Protein AF-A0AAV4IHE4-F1 (afdb_monomer)

Structure (mmCIF, N/CA/C/O backbone):
data_AF-A0AAV4IHE4-F1
#
_entry.id   AF-A0AAV4IHE4-F1
#
loop_
_atom_site.group_PDB
_atom_site.id
_atom_site.type_symbol
_atom_site.label_atom_id
_atom_site.label_alt_id
_atom_site.label_comp_id
_atom_site.label_asym_id
_atom_site.label_entity_id
_atom_site.label_seq_id
_atom_site.pdbx_PDB_ins_code
_atom_site.Cartn_x
_atom_site.Cartn_y
_atom_site.Cartn_z
_atom_site.occupancy
_atom_site.B_iso_or_equiv
_atom_site.auth_seq_id
_atom_site.auth_comp_id
_atom_site.auth_asym_id
_atom_site.auth_atom_id
_atom_site.pdbx_PDB_model_num
ATOM 1 N N . MET A 1 1 ? -12.292 -5.540 -15.103 1.00 71.88 1 MET A N 1
ATOM 2 C CA . MET A 1 1 ? -10.847 -5.350 -15.422 1.00 71.88 1 MET A CA 1
ATOM 3 C C . MET A 1 1 ? -9.993 -6.296 -14.588 1.00 71.88 1 MET A C 1
ATOM 5 O O . MET A 1 1 ? -9.160 -6.988 -15.160 1.00 71.88 1 MET A O 1
ATOM 9 N N . VAL A 1 2 ? -10.226 -6.375 -13.274 1.00 84.12 2 VAL A N 1
ATOM 10 C CA . VAL A 1 2 ? -9.511 -7.288 -12.365 1.00 84.12 2 VAL A CA 1
ATOM 11 C C . VAL A 1 2 ? -9.679 -8.769 -12.742 1.00 84.12 2 VAL A C 1
ATOM 13 O O . VAL A 1 2 ? -8.686 -9.490 -12.735 1.00 84.12 2 VAL A O 1
ATOM 16 N N . ASP A 1 3 ? -10.846 -9.190 -13.246 1.00 87.50 3 ASP A N 1
ATOM 17 C CA . ASP A 1 3 ? -11.083 -10.570 -13.727 1.00 87.50 3 ASP A CA 1
ATOM 18 C C . ASP A 1 3 ? -10.104 -11.047 -14.809 1.00 87.50 3 ASP A C 1
ATOM 20 O O . ASP A 1 3 ? -9.868 -12.244 -14.972 1.00 87.50 3 ASP A O 1
ATOM 24 N N . VAL A 1 4 ? -9.529 -10.112 -15.573 1.00 91.56 4 VAL A N 1
ATOM 25 C CA . VAL A 1 4 ? -8.526 -10.419 -16.601 1.00 91.56 4 VAL A CA 1
ATOM 26 C C . VAL A 1 4 ? -7.147 -10.622 -15.967 1.00 91.56 4 VAL A C 1
ATOM 28 O O . VAL A 1 4 ? -6.379 -11.468 -16.423 1.00 91.56 4 VAL A O 1
ATOM 31 N N . PHE A 1 5 ? -6.835 -9.880 -14.902 1.00 91.12 5 PHE A N 1
ATOM 32 C CA . PHE A 1 5 ? -5.536 -9.913 -14.233 1.00 91.12 5 PHE A CA 1
ATOM 33 C C . PHE A 1 5 ? -5.407 -11.059 -13.224 1.00 91.12 5 PHE A C 1
ATOM 35 O O . PHE A 1 5 ? -4.347 -11.684 -13.182 1.00 91.12 5 PHE A O 1
ATOM 42 N N . LEU A 1 6 ? -6.460 -11.396 -12.465 1.00 93.81 6 LEU A N 1
ATOM 43 C CA . LEU A 1 6 ? -6.412 -12.447 -11.433 1.00 93.81 6 LEU A CA 1
ATOM 44 C C . LEU A 1 6 ? -5.887 -13.800 -11.957 1.00 93.81 6 LEU A C 1
ATOM 46 O O . LEU A 1 6 ? -4.992 -14.376 -11.331 1.00 93.81 6 LEU A O 1
ATOM 50 N N . PRO A 1 7 ? -6.327 -14.317 -13.127 1.00 95.00 7 PRO A N 1
ATOM 51 C CA . PRO A 1 7 ? -5.779 -15.559 -13.670 1.00 95.00 7 PRO A CA 1
ATOM 52 C C . PRO A 1 7 ? -4.296 -15.461 -14.055 1.00 95.00 7 PRO A C 1
ATOM 54 O O . PRO A 1 7 ? -3.597 -16.476 -14.049 1.00 95.00 7 PRO A O 1
ATOM 57 N N . LEU A 1 8 ? -3.806 -14.270 -14.417 1.00 95.25 8 LEU A N 1
ATOM 58 C CA . LEU A 1 8 ? -2.415 -14.042 -14.820 1.00 95.25 8 LEU A CA 1
ATOM 59 C C . LEU A 1 8 ? -1.484 -13.959 -13.611 1.00 95.25 8 LEU A C 1
ATOM 61 O O . LEU A 1 8 ? -0.419 -14.574 -13.625 1.00 95.25 8 LEU A O 1
ATOM 65 N N . VAL A 1 9 ? -1.888 -13.249 -12.559 1.00 93.62 9 VAL A N 1
ATOM 66 C CA . VAL A 1 9 ? -1.098 -13.139 -11.321 1.00 93.62 9 VAL A CA 1
ATOM 67 C C . VAL A 1 9 ? -1.121 -14.443 -10.521 1.00 93.62 9 VAL A C 1
ATOM 69 O O . VAL A 1 9 ? -0.097 -14.842 -9.969 1.00 93.62 9 VAL A O 1
ATOM 72 N N . LYS A 1 10 ? -2.220 -15.209 -10.586 1.00 96.00 10 LYS A N 1
ATOM 73 C CA . LYS A 1 10 ? -2.297 -16.557 -10.003 1.00 96.00 10 LYS A CA 1
ATOM 74 C C . LYS A 1 10 ? -1.263 -17.514 -10.591 1.00 96.00 10 LYS A C 1
ATOM 76 O O . LYS A 1 10 ? -0.668 -18.295 -9.855 1.00 96.00 10 LYS A O 1
ATOM 81 N N . LYS A 1 11 ? -0.995 -17.438 -11.901 1.00 96.88 11 LYS A N 1
ATOM 82 C CA . LYS A 1 11 ? 0.079 -18.222 -12.548 1.00 96.88 11 LYS A CA 1
ATOM 83 C C . LYS A 1 11 ? 1.475 -17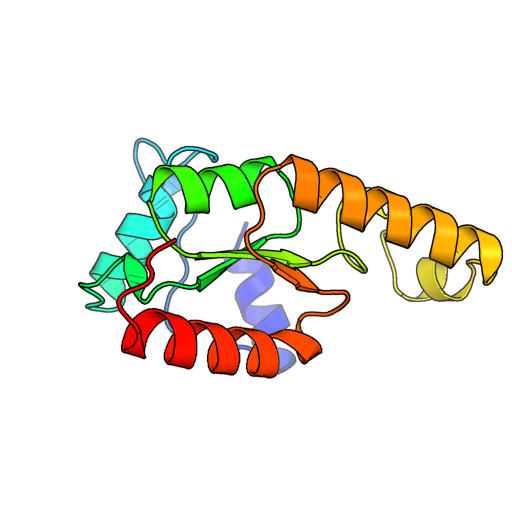.844 -12.046 1.00 96.88 11 LYS A C 1
ATOM 85 O O . LYS A 1 11 ? 2.382 -18.661 -12.143 1.00 96.88 11 LYS A O 1
ATOM 90 N N . GLN A 1 12 ? 1.632 -16.633 -11.519 1.00 95.31 12 GLN A N 1
ATOM 91 C CA . GLN A 1 12 ? 2.870 -16.127 -10.921 1.00 95.31 12 GLN A CA 1
ATOM 92 C C . GLN A 1 12 ? 2.940 -16.395 -9.407 1.00 95.31 12 GLN A C 1
ATOM 94 O O . GLN A 1 12 ? 3.920 -16.030 -8.768 1.00 95.31 12 GLN A O 1
ATOM 99 N N . GLY A 1 13 ? 1.927 -17.055 -8.832 1.00 96.69 13 GLY A N 1
ATOM 100 C CA . GLY A 1 13 ? 1.888 -17.430 -7.418 1.00 96.69 13 GLY A CA 1
ATOM 101 C C . GLY A 1 13 ? 1.204 -16.420 -6.497 1.00 96.69 13 GLY A C 1
ATOM 102 O O . GLY A 1 13 ? 1.191 -16.638 -5.290 1.00 96.69 13 GLY A O 1
ATOM 103 N N . PHE A 1 14 ? 0.607 -15.351 -7.034 1.00 94.94 14 PHE A N 1
ATOM 104 C CA . PHE A 1 14 ? -0.139 -14.377 -6.239 1.00 94.94 14 PHE A CA 1
ATOM 105 C C . PHE A 1 14 ? -1.643 -14.660 -6.291 1.00 94.94 14 PHE A C 1
ATOM 107 O O . PHE A 1 14 ? -2.257 -14.620 -7.360 1.00 94.94 14 PHE A O 1
ATOM 114 N N . VAL A 1 15 ? -2.235 -14.952 -5.133 1.00 95.44 15 VAL A N 1
ATOM 115 C CA . VAL A 1 15 ? -3.676 -15.172 -4.971 1.00 95.44 15 VAL A CA 1
ATOM 116 C C . VAL A 1 15 ? -4.131 -14.366 -3.758 1.00 95.44 15 VAL A C 1
ATOM 118 O O . VAL A 1 15 ? -3.806 -14.765 -2.642 1.00 95.44 15 VAL A O 1
ATOM 121 N N . PRO A 1 16 ? -4.821 -13.231 -3.952 1.00 95.06 16 PRO A N 1
ATOM 122 C CA . PRO A 1 16 ? -5.378 -12.490 -2.832 1.00 95.06 16 PRO A CA 1
ATOM 123 C C . PRO A 1 16 ? -6.579 -13.245 -2.243 1.00 95.06 16 PRO A C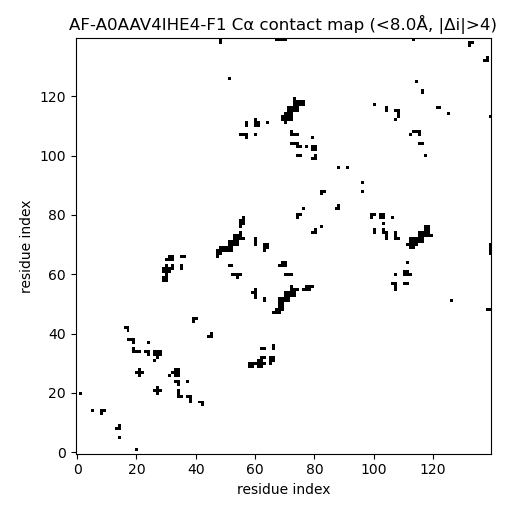 1
ATOM 125 O O . PRO A 1 16 ? -7.301 -13.931 -2.969 1.00 95.06 16 PRO A O 1
ATOM 128 N N . ASP A 1 17 ? -6.806 -13.098 -0.937 1.00 96.31 17 ASP A N 1
ATOM 129 C CA . ASP A 1 17 ? -7.986 -13.664 -0.262 1.00 96.31 17 ASP A CA 1
ATOM 130 C C . ASP A 1 17 ? -9.285 -12.940 -0.660 1.00 96.31 17 ASP A C 1
ATOM 132 O O . ASP A 1 17 ? -10.370 -13.517 -0.606 1.00 96.31 17 ASP A O 1
ATOM 136 N N . CYS A 1 18 ? -9.171 -11.673 -1.066 1.00 95.00 18 CYS A N 1
ATOM 137 C CA . CYS A 1 18 ? -10.262 -10.816 -1.511 1.00 95.00 18 CYS A CA 1
ATOM 138 C C . CYS A 1 18 ? -9.745 -9.795 -2.534 1.00 95.00 18 CYS A C 1
ATOM 140 O O . CYS A 1 18 ? -8.604 -9.334 -2.442 1.00 95.00 18 CYS A O 1
ATOM 142 N N . ASP A 1 19 ? -10.601 -9.413 -3.474 1.00 94.56 19 ASP A N 1
ATOM 143 C CA . ASP A 1 19 ? -10.436 -8.237 -4.313 1.00 94.56 19 ASP A CA 1
ATOM 144 C C . ASP A 1 19 ? -11.747 -7.442 -4.335 1.00 94.56 19 ASP A C 1
ATOM 146 O O . ASP A 1 19 ? -12.829 -7.992 -4.144 1.00 94.56 19 ASP A O 1
ATOM 150 N N . VAL A 1 20 ? -11.626 -6.120 -4.468 1.00 95.38 20 VAL A N 1
ATOM 151 C CA . VAL A 1 20 ? -12.769 -5.212 -4.595 1.00 95.38 20 VAL A CA 1
ATOM 152 C C . VAL A 1 20 ? -12.432 -4.167 -5.641 1.00 95.38 20 VAL A C 1
ATOM 154 O O . VAL A 1 20 ? -11.401 -3.491 -5.545 1.00 95.38 20 VAL A O 1
ATOM 157 N N . THR A 1 21 ? -13.320 -3.985 -6.607 1.00 94.00 21 THR A N 1
ATOM 158 C CA . THR A 1 21 ? -13.232 -2.955 -7.636 1.00 94.00 21 THR A CA 1
ATOM 159 C C . THR A 1 21 ? -14.246 -1.838 -7.424 1.00 94.00 21 THR A C 1
ATOM 161 O O . THR A 1 21 ? -15.209 -1.936 -6.662 1.00 94.00 21 THR A O 1
ATOM 164 N N . GLY A 1 22 ? -14.013 -0.711 -8.101 1.00 94.12 22 GLY A N 1
ATOM 165 C CA . GLY A 1 22 ? -14.820 0.493 -7.909 1.00 94.12 22 GLY A CA 1
ATOM 166 C C . GLY A 1 22 ? -16.290 0.332 -8.303 1.00 94.12 22 GLY A C 1
ATOM 167 O O . GLY A 1 22 ? -17.139 1.038 -7.770 1.00 94.12 22 GLY A O 1
ATOM 168 N N . ASP A 1 23 ? -16.600 -0.596 -9.206 1.00 94.25 23 ASP A N 1
ATOM 169 C CA . ASP A 1 23 ? -17.954 -0.939 -9.647 1.00 94.25 23 ASP A CA 1
ATOM 170 C C . ASP A 1 23 ? -18.712 -1.857 -8.675 1.00 94.25 23 ASP A C 1
ATOM 172 O O . ASP A 1 23 ? -19.937 -1.939 -8.746 1.00 94.25 23 ASP A O 1
ATOM 176 N N . GLU A 1 24 ? -18.024 -2.466 -7.708 1.00 94.00 24 GLU A N 1
ATOM 177 C CA . GLU A 1 24 ? -18.647 -3.270 -6.649 1.00 94.00 24 GLU A CA 1
ATOM 178 C C . GLU A 1 24 ? -19.140 -2.422 -5.467 1.00 94.00 24 GLU A C 1
ATOM 180 O O . GLU A 1 24 ? -19.806 -2.922 -4.558 1.00 94.00 24 GLU A O 1
ATOM 185 N N . VAL A 1 25 ? -18.831 -1.120 -5.462 1.00 95.50 25 VAL A N 1
ATOM 186 C CA . VAL A 1 25 ? -19.135 -0.215 -4.353 1.00 95.50 25 VAL A CA 1
ATOM 187 C C . VAL A 1 25 ? -19.735 1.092 -4.868 1.00 95.50 25 VAL A C 1
ATOM 189 O O . VAL A 1 25 ? -19.153 1.776 -5.700 1.00 95.50 25 VAL A O 1
ATOM 192 N N . MET A 1 26 ? -20.869 1.523 -4.303 1.00 94.81 26 MET A N 1
ATOM 193 C CA . MET A 1 26 ? -21.589 2.739 -4.735 1.00 94.81 26 MET A CA 1
ATOM 194 C C . MET A 1 26 ? -20.710 4.004 -4.793 1.00 94.81 26 MET A C 1
ATOM 196 O O . MET A 1 26 ? -20.937 4.893 -5.609 1.00 94.81 26 MET A O 1
ATOM 200 N N . ASN A 1 27 ? -19.710 4.095 -3.914 1.00 94.19 27 ASN A N 1
ATOM 201 C CA . ASN A 1 27 ? -18.754 5.198 -3.836 1.00 94.19 27 ASN A CA 1
ATOM 202 C C . ASN A 1 27 ? -17.306 4.724 -4.075 1.00 94.19 27 ASN A C 1
ATOM 204 O O . ASN A 1 27 ? -16.384 5.261 -3.461 1.00 94.19 27 ASN A O 1
ATOM 208 N N . GLY A 1 28 ? -17.099 3.727 -4.942 1.00 91.75 28 GLY A N 1
ATOM 209 C CA . GLY A 1 28 ? -15.818 3.047 -5.179 1.00 91.75 28 GLY A CA 1
ATOM 210 C C . GLY A 1 28 ? -14.749 3.849 -5.936 1.00 91.75 28 GLY A C 1
ATOM 211 O O . GLY A 1 28 ? -13.968 3.285 -6.693 1.00 91.75 28 GLY A O 1
ATOM 212 N N . VAL A 1 29 ? -14.703 5.171 -5.764 1.00 95.00 29 VAL A N 1
ATOM 213 C CA . VAL A 1 29 ? -13.714 6.043 -6.412 1.00 95.00 29 VAL A CA 1
ATOM 214 C C . VAL A 1 29 ? -12.756 6.591 -5.363 1.00 95.00 29 VAL A C 1
ATOM 216 O O . VAL A 1 29 ? -13.164 7.334 -4.468 1.00 95.00 29 VAL A O 1
ATOM 219 N N . ARG A 1 30 ? -11.469 6.267 -5.506 1.00 96.12 30 ARG A N 1
ATOM 220 C CA . ARG A 1 30 ? -10.388 6.862 -4.708 1.00 96.12 30 ARG A CA 1
ATOM 221 C C . ARG A 1 30 ? -10.370 8.391 -4.910 1.00 96.12 30 ARG A C 1
ATOM 223 O O . ARG A 1 30 ? -10.603 8.844 -6.031 1.00 96.12 30 ARG A O 1
ATOM 230 N N . PRO A 1 31 ? -10.127 9.204 -3.868 1.00 97.06 31 PRO A N 1
ATOM 231 C CA . PRO A 1 31 ? -9.612 8.832 -2.548 1.00 97.06 31 PRO A CA 1
ATOM 232 C C . PRO A 1 31 ? -10.696 8.452 -1.522 1.00 97.06 31 PRO A C 1
ATOM 234 O O . PRO A 1 31 ? -10.418 8.430 -0.331 1.00 97.06 31 PRO A O 1
ATOM 237 N N . LYS A 1 32 ? -11.948 8.178 -1.917 1.00 97.75 32 LYS A N 1
ATOM 238 C CA . LYS A 1 32 ? -12.952 7.732 -0.939 1.00 97.75 32 LYS A CA 1
ATOM 239 C C . LYS A 1 32 ? -12.611 6.319 -0.423 1.00 97.75 32 LYS A C 1
ATOM 241 O O . LYS A 1 32 ? -12.226 5.483 -1.234 1.00 97.75 32 LYS A O 1
ATOM 246 N N . PRO A 1 33 ? -12.846 6.011 0.866 1.00 97.81 33 PRO A N 1
ATOM 247 C CA . PRO A 1 33 ? -12.369 4.785 1.527 1.00 97.81 33 PRO A CA 1
ATOM 248 C C . PRO A 1 33 ? -13.212 3.526 1.265 1.00 97.81 33 PRO A C 1
ATOM 250 O O . PRO A 1 33 ? -12.995 2.486 1.881 1.00 97.81 33 PRO A O 1
ATOM 253 N N . PHE A 1 34 ? -14.236 3.596 0.413 1.00 97.94 34 PHE A N 1
ATOM 254 C CA . PHE A 1 34 ? -15.287 2.577 0.419 1.00 97.94 34 PHE A CA 1
ATOM 255 C C . PHE A 1 34 ? -14.868 1.230 -0.187 1.00 97.94 34 PHE A C 1
ATOM 257 O O . PHE A 1 34 ? -15.404 0.210 0.243 1.00 97.94 34 PHE A O 1
ATOM 264 N N . MET A 1 35 ? -13.913 1.188 -1.129 1.00 97.56 35 MET A N 1
ATOM 265 C CA . MET A 1 35 ? -13.370 -0.102 -1.593 1.00 97.56 35 MET A CA 1
ATOM 266 C C . MET A 1 35 ? -12.545 -0.770 -0.492 1.00 97.56 35 MET A C 1
ATOM 268 O O . MET A 1 35 ? -12.668 -1.975 -0.271 1.00 97.56 35 MET A O 1
ATOM 272 N N . LEU A 1 36 ? -11.757 0.014 0.252 1.00 97.56 36 LEU A N 1
ATOM 273 C CA . LEU A 1 36 ? -11.054 -0.471 1.436 1.00 97.56 36 LEU A CA 1
ATOM 274 C C . LEU A 1 36 ? -12.041 -1.030 2.471 1.00 97.56 36 LEU A C 1
ATOM 276 O O . LEU A 1 36 ? -11.882 -2.167 2.898 1.00 97.56 36 LEU A O 1
ATOM 280 N N . TYR A 1 37 ? -13.101 -0.301 2.833 1.00 97.69 37 TYR A N 1
ATOM 281 C CA . TYR A 1 37 ? -14.079 -0.791 3.818 1.00 97.69 37 TYR A CA 1
ATOM 282 C C . TYR A 1 37 ? -14.780 -2.082 3.389 1.00 97.69 37 TYR A C 1
ATOM 284 O O . TYR A 1 37 ? -15.031 -2.948 4.226 1.00 97.69 37 TYR A O 1
ATOM 292 N N . ARG A 1 38 ? -15.049 -2.249 2.090 1.00 97.56 38 ARG A N 1
ATOM 293 C CA . ARG A 1 38 ? -15.592 -3.505 1.567 1.00 97.56 38 ARG A CA 1
ATOM 294 C C . ARG A 1 38 ? -14.602 -4.666 1.724 1.00 97.56 38 ARG A C 1
ATOM 296 O O . ARG A 1 38 ? -15.032 -5.764 2.059 1.00 97.56 38 ARG A O 1
ATOM 303 N N . ASN A 1 39 ? -13.297 -4.429 1.560 1.00 97.44 39 ASN A N 1
ATOM 304 C CA . ASN A 1 39 ? -12.281 -5.446 1.861 1.00 97.44 39 ASN A CA 1
ATOM 305 C C . ASN A 1 39 ? -12.297 -5.841 3.343 1.00 97.44 39 ASN A C 1
ATOM 307 O O . ASN A 1 39 ? -12.249 -7.029 3.642 1.00 97.44 39 ASN A O 1
ATOM 311 N N . LEU A 1 40 ? -12.407 -4.876 4.264 1.00 97.50 40 LEU A N 1
ATOM 312 C CA . LEU A 1 40 ? -12.484 -5.163 5.705 1.00 97.50 40 LEU A CA 1
ATOM 313 C C . LEU A 1 40 ? -13.686 -6.049 6.044 1.00 97.50 40 LEU A C 1
ATOM 315 O O . LEU A 1 40 ? -13.543 -7.004 6.801 1.00 97.50 40 LEU A O 1
ATOM 319 N N . GLU A 1 41 ? -14.850 -5.756 5.458 1.00 97.12 41 GLU A N 1
ATOM 320 C CA . GLU A 1 41 ? -16.065 -6.552 5.648 1.00 97.12 41 GLU A CA 1
ATOM 321 C C . GLU A 1 41 ? -15.878 -8.001 5.174 1.00 97.12 41 GLU A C 1
ATOM 323 O O . GLU A 1 41 ? -16.234 -8.932 5.892 1.00 97.12 41 GLU A O 1
ATOM 328 N N . VAL A 1 42 ? -15.303 -8.200 3.982 1.00 97.19 42 VAL A N 1
ATOM 329 C CA . VAL A 1 42 ? -15.097 -9.543 3.412 1.00 97.19 42 VAL A CA 1
ATOM 330 C C . VAL A 1 42 ? -14.043 -10.336 4.190 1.00 97.19 42 VAL A C 1
ATOM 332 O O . VAL A 1 42 ? -14.200 -11.542 4.367 1.00 97.19 42 VAL A O 1
ATOM 335 N N . LEU A 1 43 ? -12.993 -9.670 4.674 1.00 97.56 43 LEU A N 1
ATOM 336 C CA . LEU A 1 43 ? -11.890 -10.291 5.414 1.00 97.56 43 LEU A CA 1
ATOM 337 C C . LEU A 1 43 ? -12.159 -10.430 6.928 1.00 97.56 43 LEU A C 1
ATOM 339 O O . LEU A 1 43 ? -11.294 -10.929 7.643 1.00 97.56 43 LEU A O 1
ATOM 343 N N . ASP A 1 44 ? -13.324 -9.987 7.422 1.00 97.25 44 ASP A N 1
ATOM 344 C CA . ASP A 1 44 ? -13.672 -9.900 8.856 1.00 97.25 44 ASP A CA 1
ATOM 345 C C . ASP A 1 44 ? -12.609 -9.152 9.694 1.00 97.25 44 ASP A C 1
ATOM 347 O O . ASP A 1 44 ? -12.264 -9.523 10.819 1.00 97.25 44 ASP A O 1
ATOM 351 N N . VAL A 1 45 ? -12.074 -8.060 9.135 1.00 97.12 45 VAL A N 1
ATOM 352 C CA . VAL A 1 45 ? -11.105 -7.182 9.805 1.00 97.12 45 VAL A CA 1
ATOM 353 C C . VAL A 1 45 ? -11.832 -5.980 10.398 1.00 97.12 45 VAL A C 1
ATOM 355 O O . VAL A 1 45 ? -12.470 -5.204 9.690 1.00 97.12 45 VAL A O 1
ATOM 358 N N . LYS A 1 46 ? -11.715 -5.804 11.716 1.00 95.38 46 LYS A N 1
ATOM 359 C CA . LYS A 1 46 ? -12.440 -4.761 12.465 1.00 95.38 46 LYS A CA 1
ATOM 360 C C . LYS A 1 46 ? -11.608 -3.507 12.701 1.00 95.38 46 LYS A C 1
ATOM 362 O O . LYS A 1 46 ? -12.124 -2.395 12.614 1.00 95.38 46 LYS A O 1
ATOM 367 N N . ASP A 1 47 ? -10.328 -3.690 13.000 1.00 96.19 47 ASP A N 1
ATOM 368 C CA 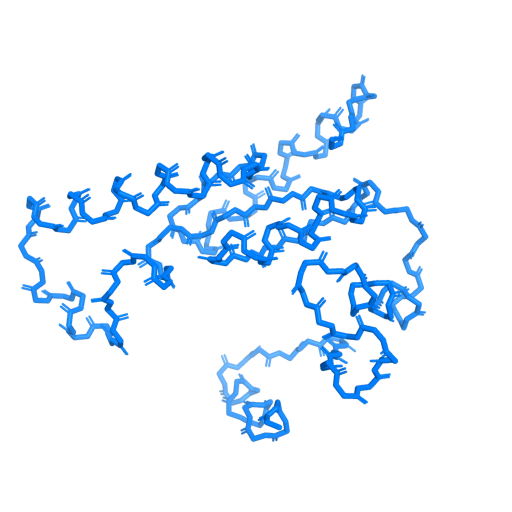. ASP A 1 47 ? -9.462 -2.613 13.464 1.00 96.19 47 ASP A CA 1
ATOM 369 C C . ASP A 1 47 ? -8.791 -1.915 12.281 1.00 96.19 47 ASP A C 1
ATOM 371 O O . ASP A 1 47 ? -7.766 -2.361 11.768 1.00 96.19 47 ASP A O 1
ATOM 375 N N . ILE A 1 48 ? -9.355 -0.780 11.858 1.00 97.44 48 ILE A N 1
ATOM 376 C CA . ILE A 1 48 ? -8.833 -0.005 10.722 1.00 97.44 48 ILE A CA 1
ATOM 377 C C . ILE A 1 48 ? -7.383 0.461 10.927 1.00 97.44 48 ILE A C 1
ATOM 379 O O . ILE A 1 48 ? -6.609 0.543 9.978 1.00 97.44 48 ILE A O 1
ATOM 383 N N . GLN A 1 49 ? -6.978 0.689 12.177 1.00 97.19 49 GLN A N 1
ATOM 384 C CA . GLN A 1 49 ? -5.619 1.110 12.531 1.00 97.19 49 GLN A CA 1
ATOM 385 C C . GLN A 1 49 ? -4.583 -0.013 12.375 1.00 97.19 49 GLN A C 1
ATOM 387 O O . GLN A 1 49 ? -3.390 0.268 12.325 1.00 97.19 49 GLN A O 1
ATOM 392 N N . ALA A 1 50 ? -5.020 -1.274 12.273 1.00 95.88 50 ALA A N 1
ATOM 393 C CA . ALA A 1 50 ? -4.155 -2.415 11.969 1.00 95.88 50 ALA A CA 1
ATOM 394 C C . ALA A 1 50 ? -4.006 -2.656 10.454 1.00 95.88 50 ALA A C 1
ATOM 396 O O . ALA A 1 50 ? -3.263 -3.542 10.035 1.00 95.88 50 ALA A O 1
ATOM 397 N N . VAL A 1 51 ? -4.711 -1.884 9.620 1.00 98.31 51 VAL A N 1
ATOM 398 C CA . VAL A 1 51 ? -4.681 -2.029 8.163 1.00 98.31 51 VAL A CA 1
ATOM 399 C C . VAL A 1 51 ? -3.531 -1.213 7.584 1.00 98.31 51 VAL A C 1
ATOM 401 O O . VAL A 1 51 ? -3.342 -0.040 7.912 1.00 98.31 51 VAL A O 1
ATOM 404 N N . VAL A 1 52 ? -2.780 -1.839 6.679 1.00 98.56 52 VAL A N 1
ATOM 405 C CA . VAL A 1 52 ? -1.736 -1.190 5.885 1.00 98.56 52 VAL A CA 1
ATOM 406 C C . VAL A 1 52 ? -2.192 -1.165 4.439 1.00 98.56 52 VAL A C 1
ATOM 408 O O . VAL A 1 52 ? -2.264 -2.205 3.785 1.00 98.56 52 VAL A O 1
ATOM 411 N N . LYS A 1 53 ? -2.499 0.025 3.928 1.00 98.44 53 LYS A N 1
ATOM 412 C CA . LYS A 1 53 ? -2.779 0.213 2.512 1.00 98.44 53 LYS A CA 1
ATOM 413 C C . LYS A 1 53 ? -1.514 0.661 1.793 1.00 98.44 53 LYS A C 1
ATOM 415 O O . LYS A 1 53 ? -0.919 1.690 2.114 1.00 98.44 53 LYS A O 1
ATOM 420 N N . VAL A 1 54 ? -1.140 -0.135 0.800 1.00 98.56 54 VAL A N 1
ATOM 421 C CA . VAL A 1 54 ? 0.015 0.094 -0.062 1.00 98.56 54 VAL A CA 1
ATOM 422 C C . VAL A 1 54 ? -0.483 0.586 -1.414 1.00 98.56 54 VAL A C 1
ATOM 424 O O . VAL A 1 54 ? -1.371 -0.032 -2.000 1.00 98.56 54 VAL A O 1
ATOM 427 N N . ASP A 1 55 ? 0.045 1.706 -1.891 1.00 98.31 55 ASP A N 1
ATOM 428 C CA . ASP A 1 55 ? -0.345 2.282 -3.179 1.00 98.31 55 ASP A CA 1
ATOM 429 C C . ASP A 1 55 ? 0.829 3.057 -3.783 1.00 98.31 55 ASP A C 1
ATOM 431 O O . ASP A 1 55 ? 1.755 3.479 -3.091 1.00 98.31 55 ASP A O 1
ATOM 435 N N . ASP A 1 56 ? 0.803 3.242 -5.091 1.00 97.69 56 ASP A N 1
ATOM 436 C CA . ASP A 1 56 ? 1.872 3.884 -5.846 1.00 97.69 56 ASP A CA 1
ATOM 437 C C . ASP A 1 56 ? 1.481 5.308 -6.293 1.00 97.69 56 ASP A C 1
ATOM 439 O O . ASP A 1 56 ? 2.260 6.006 -6.942 1.00 97.69 56 ASP A O 1
ATOM 443 N N . THR A 1 57 ? 0.278 5.762 -5.921 1.00 98.25 57 THR A N 1
ATOM 444 C CA . THR A 1 57 ? -0.282 7.068 -6.289 1.00 98.25 57 THR A CA 1
ATOM 445 C C . THR A 1 57 ? -0.772 7.865 -5.086 1.00 98.25 57 THR A C 1
ATOM 447 O O . THR A 1 57 ? -1.316 7.315 -4.131 1.00 98.25 57 THR A O 1
ATOM 450 N N . VAL A 1 58 ? -0.712 9.199 -5.173 1.00 98.50 58 VAL A N 1
ATOM 451 C CA . VAL A 1 58 ? -1.281 10.099 -4.148 1.00 98.50 58 VAL A CA 1
ATOM 452 C C . VAL A 1 58 ? -2.783 9.868 -3.957 1.00 98.50 58 VAL A C 1
ATOM 454 O O . VAL A 1 58 ? -3.285 9.946 -2.841 1.00 98.50 58 VAL A O 1
ATOM 457 N N . VAL A 1 59 ? -3.518 9.543 -5.024 1.00 98.00 59 VAL A N 1
ATOM 458 C CA . VAL A 1 59 ? -4.966 9.297 -4.942 1.00 98.00 59 VAL A CA 1
ATOM 459 C C . VAL A 1 59 ? -5.273 8.028 -4.142 1.00 98.00 59 VAL A C 1
ATOM 461 O O . VAL A 1 59 ? -6.239 8.006 -3.379 1.00 98.00 59 VAL A O 1
ATOM 464 N N . GLY A 1 60 ? -4.455 6.984 -4.274 1.00 98.00 60 GLY A N 1
ATOM 465 C CA . GLY A 1 60 ? -4.610 5.775 -3.477 1.00 98.00 60 GLY A CA 1
ATOM 466 C C . GLY A 1 60 ? -4.076 5.880 -2.055 1.00 98.00 60 GLY A C 1
ATOM 467 O O . GLY A 1 60 ? -4.707 5.351 -1.142 1.00 98.00 60 GLY A O 1
ATOM 468 N N . LEU A 1 61 ? -3.020 6.661 -1.821 1.00 98.56 61 LEU A N 1
ATOM 469 C CA . LEU A 1 61 ? -2.651 7.071 -0.462 1.00 98.56 61 LEU A CA 1
ATOM 470 C C . LEU A 1 61 ? -3.786 7.863 0.201 1.00 98.56 61 LEU A C 1
ATOM 472 O O . LEU A 1 61 ? -4.126 7.615 1.354 1.00 98.56 61 LEU A O 1
ATOM 476 N N . GLY A 1 62 ? -4.454 8.741 -0.548 1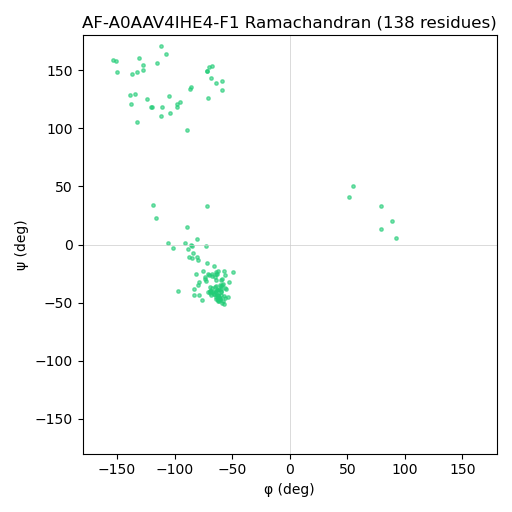.00 98.50 62 GLY A N 1
ATOM 477 C CA . GLY A 1 62 ? -5.624 9.478 -0.077 1.00 98.50 62 GLY A CA 1
ATOM 478 C C . GLY A 1 62 ? -6.786 8.578 0.357 1.00 98.50 62 GLY A C 1
ATOM 479 O O . GLY A 1 62 ? -7.515 8.944 1.276 1.00 98.50 62 GLY A O 1
ATOM 480 N N . GLU A 1 63 ? -6.945 7.395 -0.245 1.00 98.56 63 GLU A N 1
ATOM 481 C CA . GLU A 1 63 ? -7.919 6.390 0.205 1.00 98.56 63 GLU A CA 1
ATOM 482 C C . GLU A 1 63 ? -7.559 5.825 1.586 1.00 98.56 63 GLU A C 1
ATOM 484 O O . GLU A 1 63 ? -8.442 5.702 2.434 1.00 98.56 63 GLU A O 1
ATOM 489 N N . ALA A 1 64 ? -6.275 5.559 1.843 1.00 98.56 64 ALA A N 1
ATOM 490 C CA . ALA A 1 64 ? -5.793 5.114 3.151 1.00 98.56 64 ALA A CA 1
ATOM 491 C C . ALA A 1 64 ? -6.003 6.186 4.234 1.00 98.56 64 ALA A C 1
ATOM 493 O O . ALA A 1 64 ? -6.563 5.913 5.296 1.00 98.56 64 ALA A O 1
ATOM 494 N N . LEU A 1 65 ? -5.632 7.432 3.925 1.00 98.44 65 LEU A N 1
ATOM 495 C CA . LEU A 1 65 ? -5.790 8.574 4.828 1.00 98.44 65 LEU A CA 1
ATOM 496 C C . LEU A 1 65 ? -7.261 8.874 5.124 1.00 98.44 65 LEU A C 1
ATOM 498 O O . LEU A 1 65 ? -7.623 9.140 6.266 1.00 98.44 65 LEU A O 1
ATOM 502 N N . SER A 1 66 ? -8.128 8.777 4.113 1.00 98.12 66 SER A N 1
ATOM 503 C CA . SER A 1 66 ? -9.574 8.954 4.295 1.00 98.12 66 SER A CA 1
ATOM 504 C C . SER A 1 66 ? -10.205 7.832 5.118 1.00 98.12 66 SER A C 1
ATOM 506 O O . SER A 1 66 ? -11.244 8.049 5.740 1.00 98.12 66 SER A O 1
ATOM 508 N N . ALA A 1 67 ? -9.607 6.637 5.103 1.00 97.88 67 ALA A N 1
ATOM 509 C CA . ALA A 1 67 ? -10.027 5.511 5.927 1.00 97.88 67 ALA A CA 1
ATOM 510 C C . ALA A 1 67 ? -9.497 5.590 7.369 1.00 97.88 67 ALA A C 1
ATOM 512 O O . ALA A 1 67 ? -10.110 5.020 8.268 1.00 97.88 67 ALA A O 1
ATOM 513 N N . GLY A 1 68 ? -8.379 6.287 7.595 1.00 97.94 68 GLY A N 1
ATOM 514 C CA . GLY A 1 68 ? -7.686 6.315 8.885 1.00 97.94 68 GLY A CA 1
ATOM 515 C C . GLY A 1 68 ? -6.821 5.074 9.132 1.00 97.94 68 GLY A C 1
ATOM 516 O O . GLY A 1 68 ? -6.717 4.618 10.270 1.00 97.94 68 GLY A O 1
ATOM 517 N N . CYS A 1 69 ? -6.243 4.500 8.072 1.00 98.50 69 CYS A N 1
ATOM 518 C CA . CYS A 1 69 ? -5.294 3.389 8.159 1.00 98.50 69 CYS A CA 1
ATOM 519 C C . CYS A 1 69 ? -3.878 3.815 7.741 1.00 98.50 69 CYS A C 1
ATOM 521 O O . CYS A 1 69 ? -3.675 4.894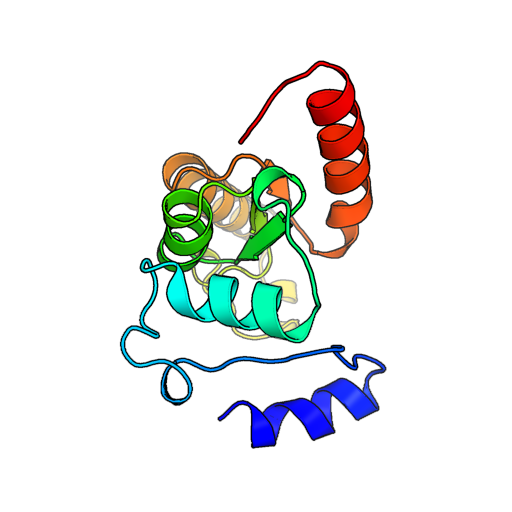 7.176 1.00 98.50 69 CYS A O 1
ATOM 523 N N . TRP A 1 70 ? -2.888 2.948 7.964 1.00 98.81 70 TRP A N 1
ATOM 524 C CA . TRP A 1 70 ? -1.518 3.215 7.530 1.00 98.81 70 TRP A CA 1
ATOM 525 C C . TRP A 1 70 ? -1.442 3.281 6.005 1.00 98.81 70 TRP A C 1
ATOM 527 O O . TRP A 1 70 ? -2.044 2.476 5.294 1.00 98.81 70 TRP A O 1
ATOM 537 N N . ALA A 1 71 ? -0.667 4.241 5.515 1.00 98.81 71 ALA A N 1
ATOM 538 C CA . ALA A 1 71 ? -0.489 4.543 4.099 1.00 98.81 71 ALA A CA 1
ATOM 539 C C . ALA A 1 71 ? 0.986 4.365 3.742 1.00 98.81 71 ALA A C 1
ATOM 541 O O . ALA A 1 71 ? 1.837 5.063 4.299 1.00 98.81 71 ALA A O 1
ATOM 542 N N . VAL A 1 72 ? 1.279 3.435 2.836 1.00 98.88 72 VAL A N 1
ATOM 543 C CA . VAL A 1 72 ? 2.640 3.106 2.401 1.00 98.88 72 VAL A CA 1
ATOM 544 C C . VAL A 1 72 ? 2.756 3.344 0.900 1.00 98.88 72 VAL A C 1
ATOM 546 O O . VAL A 1 72 ? 2.056 2.714 0.110 1.00 98.88 72 VAL A O 1
ATOM 549 N N . GLY A 1 73 ? 3.635 4.264 0.512 1.00 98.62 73 GLY A N 1
ATOM 550 C CA . GLY A 1 73 ? 3.941 4.568 -0.884 1.00 98.62 73 GLY A CA 1
ATOM 551 C C . GLY A 1 73 ? 5.022 3.645 -1.447 1.00 98.62 73 GLY A C 1
ATOM 552 O O . GLY A 1 73 ? 6.046 3.466 -0.792 1.00 98.62 73 GLY A O 1
ATOM 553 N N . VAL A 1 74 ? 4.847 3.115 -2.661 1.00 98.44 74 VAL A N 1
ATOM 554 C CA . VAL A 1 74 ? 5.907 2.380 -3.389 1.00 98.44 74 VAL A CA 1
ATOM 555 C C . VAL A 1 74 ? 6.483 3.268 -4.488 1.00 98.44 74 VAL A C 1
ATOM 557 O O . VAL A 1 74 ? 5.784 3.591 -5.441 1.00 98.44 74 VAL A O 1
ATOM 560 N N . ALA A 1 75 ? 7.748 3.669 -4.367 1.00 97.88 75 ALA A N 1
ATOM 561 C CA . ALA A 1 75 ? 8.350 4.679 -5.233 1.00 97.88 75 ALA A CA 1
ATOM 562 C C . ALA A 1 75 ? 8.858 4.127 -6.572 1.00 97.88 75 ALA A C 1
ATOM 564 O O . ALA A 1 75 ? 8.624 4.753 -7.600 1.00 97.88 75 ALA A O 1
ATOM 565 N N . ARG A 1 76 ? 9.538 2.972 -6.590 1.00 94.94 76 ARG A N 1
ATOM 566 C CA . ARG A 1 76 ? 10.279 2.485 -7.773 1.00 94.94 76 ARG A CA 1
ATOM 567 C C . ARG A 1 76 ? 9.395 2.020 -8.925 1.00 94.94 76 ARG A C 1
ATOM 569 O O . ARG A 1 76 ? 9.818 2.070 -10.073 1.00 94.94 76 ARG A O 1
ATOM 576 N N . TYR A 1 77 ? 8.173 1.604 -8.615 1.00 91.06 77 TYR A N 1
ATOM 577 C CA . TYR A 1 77 ? 7.173 1.173 -9.597 1.00 91.06 77 TYR A CA 1
ATOM 578 C C . TYR A 1 77 ? 5.947 2.090 -9.597 1.00 91.06 77 TYR A C 1
ATOM 580 O O . TYR A 1 77 ? 4.854 1.671 -9.962 1.00 91.06 77 TYR A O 1
ATOM 588 N N . SER A 1 78 ? 6.124 3.327 -9.129 1.00 95.19 78 SER A N 1
ATOM 589 C CA . SER A 1 78 ? 5.072 4.333 -9.131 1.00 95.19 78 SER A CA 1
ATOM 590 C C . SER A 1 78 ? 4.772 4.840 -10.529 1.00 95.19 78 SER A C 1
ATOM 592 O O . SER A 1 78 ? 5.681 5.022 -11.334 1.00 95.19 78 SER A O 1
ATOM 594 N N . ASN A 1 79 ? 3.521 5.232 -10.763 1.00 95.06 79 ASN A N 1
ATOM 595 C CA . ASN A 1 79 ? 3.152 6.086 -11.892 1.00 95.06 79 ASN A CA 1
ATOM 596 C C . ASN A 1 79 ? 4.039 7.345 -12.030 1.00 95.06 79 ASN A C 1
ATOM 598 O O . ASN A 1 79 ? 4.154 7.893 -13.121 1.00 95.06 79 ASN A O 1
ATOM 602 N N . TYR A 1 80 ? 4.684 7.814 -10.954 1.00 96.62 80 TYR A N 1
ATOM 603 C CA . TYR A 1 80 ? 5.597 8.965 -10.980 1.00 96.62 80 TYR A CA 1
ATOM 604 C C . TYR A 1 80 ? 7.017 8.638 -11.476 1.00 96.62 80 TYR A C 1
ATOM 606 O O . TYR A 1 80 ? 7.787 9.561 -11.753 1.00 96.62 80 TYR A O 1
ATOM 614 N N . MET A 1 81 ? 7.363 7.353 -11.618 1.00 95.06 81 MET A N 1
ATOM 615 C CA . MET A 1 81 ? 8.620 6.919 -12.238 1.00 95.06 81 MET A CA 1
ATOM 616 C C . MET A 1 81 ? 8.598 7.055 -13.758 1.00 95.06 81 MET A C 1
ATOM 618 O O . MET A 1 81 ? 9.666 7.176 -14.361 1.00 95.06 81 MET A O 1
ATOM 622 N N . ASP A 1 82 ? 7.406 7.076 -14.365 1.00 93.00 82 ASP A N 1
ATOM 623 C CA . ASP A 1 82 ? 7.224 7.177 -15.818 1.00 93.00 82 ASP A CA 1
ATOM 624 C C . ASP A 1 82 ? 7.988 6.060 -16.560 1.00 93.00 82 ASP A C 1
ATOM 626 O O . ASP A 1 82 ? 8.820 6.303 -17.440 1.00 93.00 82 ASP A O 1
ATOM 630 N N . VAL A 1 83 ? 7.776 4.820 -16.102 1.00 91.94 83 VAL A N 1
ATOM 631 C CA . VAL A 1 83 ? 8.388 3.594 -16.625 1.00 91.94 83 VAL A CA 1
ATOM 632 C C . VAL A 1 83 ? 7.329 2.495 -16.699 1.00 91.94 83 VAL A C 1
ATOM 634 O O . VAL A 1 83 ? 6.790 2.084 -15.675 1.00 91.94 83 VAL A O 1
ATOM 637 N N . ASP A 1 84 ? 7.095 1.971 -17.903 1.00 89.75 84 ASP A N 1
ATOM 638 C CA . ASP A 1 84 ? 6.049 0.970 -18.164 1.00 89.75 84 ASP A CA 1
ATOM 639 C C . ASP A 1 84 ? 6.579 -0.474 -18.278 1.00 89.75 84 ASP A C 1
ATOM 641 O O . ASP A 1 84 ? 5.802 -1.412 -18.472 1.00 89.75 84 ASP A O 1
ATOM 645 N N . SER A 1 85 ? 7.900 -0.688 -18.197 1.00 90.50 85 SER A N 1
ATOM 646 C CA . SER A 1 85 ? 8.494 -2.031 -18.229 1.00 90.50 85 SER A CA 1
ATOM 647 C C . SER A 1 85 ? 9.840 -2.126 -17.509 1.00 90.50 85 SER A C 1
ATOM 649 O O . SER A 1 85 ? 10.561 -1.138 -17.361 1.00 90.50 85 SER A O 1
ATOM 651 N N . LEU A 1 86 ? 10.213 -3.346 -17.112 1.00 88.62 86 LEU A N 1
ATOM 652 C CA . LEU A 1 86 ? 11.511 -3.628 -16.489 1.00 88.62 86 LEU A CA 1
ATOM 653 C C . LEU A 1 86 ? 12.684 -3.353 -17.441 1.00 88.62 86 LEU A C 1
ATOM 655 O O . LEU A 1 86 ? 13.767 -2.977 -16.998 1.00 88.62 86 LEU A O 1
ATOM 659 N N . GLU A 1 87 ? 12.490 -3.517 -18.751 1.00 92.12 87 GLU A N 1
ATOM 660 C CA . GLU A 1 87 ? 13.495 -3.185 -19.765 1.00 92.12 87 GLU A CA 1
ATOM 661 C C . GLU A 1 87 ? 13.711 -1.674 -19.858 1.00 92.12 87 GLU A C 1
ATOM 663 O O . GLU A 1 87 ? 14.856 -1.227 -19.911 1.00 92.12 87 GLU A O 1
ATOM 668 N N . ALA A 1 88 ? 12.626 -0.889 -19.846 1.00 90.12 88 ALA A N 1
ATOM 669 C CA . ALA A 1 88 ? 12.708 0.567 -19.828 1.00 90.12 88 ALA A CA 1
ATOM 670 C C . ALA A 1 88 ? 13.401 1.053 -18.549 1.00 90.12 88 ALA A C 1
ATOM 672 O O . ALA A 1 88 ? 14.312 1.875 -18.627 1.00 90.12 88 ALA A O 1
ATOM 673 N N . GLU A 1 89 ? 13.067 0.471 -17.396 1.00 90.31 89 GLU A N 1
ATOM 674 C CA . GLU A 1 89 ? 13.759 0.740 -16.135 1.00 90.31 89 GLU A CA 1
ATOM 675 C C . GLU A 1 89 ? 15.258 0.429 -16.224 1.00 90.31 89 GLU A C 1
ATOM 677 O O . GLU A 1 89 ? 16.093 1.255 -15.867 1.00 90.31 89 GLU A O 1
ATOM 682 N N . SER A 1 90 ? 15.605 -0.749 -16.752 1.00 90.12 90 SER A N 1
ATOM 683 C CA . SER A 1 90 ? 16.992 -1.215 -16.882 1.00 90.12 90 SER A CA 1
ATOM 684 C C . SER A 1 90 ? 17.817 -0.370 -17.854 1.00 90.12 90 SER A C 1
ATOM 686 O O . SER A 1 90 ? 19.045 -0.430 -17.829 1.00 90.12 90 SER A O 1
ATOM 688 N N . SER A 1 91 ? 17.153 0.393 -18.727 1.00 91.94 91 SER A N 1
ATOM 689 C CA . SER A 1 91 ? 17.792 1.332 -19.652 1.00 91.94 91 SER A CA 1
ATOM 690 C C . SER A 1 91 ? 18.065 2.707 -19.039 1.00 91.94 91 SER A C 1
ATOM 692 O O . SER A 1 91 ? 18.800 3.494 -19.635 1.00 91.94 91 SER A O 1
ATOM 694 N N . LEU A 1 92 ? 17.503 3.005 -17.860 1.00 91.06 92 LEU A N 1
ATOM 695 C CA . LEU A 1 92 ? 17.785 4.247 -17.151 1.00 91.06 92 LEU A CA 1
ATOM 696 C C . LEU A 1 92 ? 19.210 4.216 -16.590 1.00 91.06 92 LEU A C 1
ATOM 698 O O . LEU A 1 92 ? 19.598 3.318 -15.844 1.00 91.06 92 LEU A O 1
ATOM 702 N N . GLU A 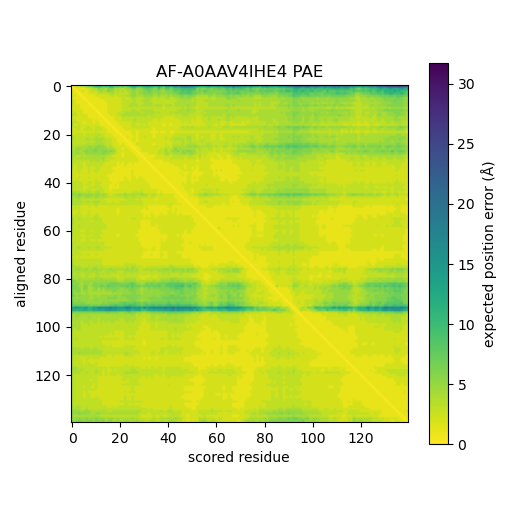1 93 ? 19.992 5.236 -16.932 1.00 88.19 93 GLU A N 1
ATOM 703 C CA . GLU A 1 93 ? 21.303 5.462 -16.328 1.00 88.19 93 GLU A CA 1
ATOM 704 C C . GLU A 1 93 ? 21.156 5.847 -14.847 1.00 88.19 93 GLU A C 1
ATOM 706 O O . GLU A 1 93 ? 20.144 6.420 -14.441 1.00 88.19 93 GLU A O 1
ATOM 711 N N . GLY A 1 94 ? 22.177 5.564 -14.030 1.00 90.31 94 GLY A N 1
ATOM 712 C CA . GLY A 1 94 ? 22.083 5.679 -12.568 1.00 90.31 94 GLY A CA 1
ATOM 713 C C . GLY A 1 94 ? 21.657 7.060 -12.053 1.00 90.31 94 GLY A C 1
ATOM 714 O O . GLY A 1 94 ? 20.882 7.136 -11.106 1.00 90.31 94 GLY A O 1
ATOM 715 N N . GLU A 1 95 ? 22.101 8.150 -12.687 1.00 94.56 95 GLU A N 1
ATOM 716 C CA . GLU A 1 95 ? 21.699 9.508 -12.289 1.00 94.56 95 GLU A CA 1
ATOM 717 C C . GLU A 1 95 ? 20.219 9.784 -12.593 1.00 94.56 95 GLU A C 1
ATOM 719 O O . GLU A 1 95 ? 19.506 10.343 -11.760 1.00 94.56 95 GLU A O 1
ATOM 724 N N . GLU A 1 96 ? 19.731 9.350 -13.757 1.00 94.69 96 GLU A N 1
ATOM 725 C CA . GLU A 1 96 ? 18.335 9.542 -14.151 1.00 94.69 96 GLU A CA 1
ATOM 726 C C . GLU A 1 96 ? 17.393 8.653 -13.332 1.00 94.69 96 GLU A C 1
ATOM 728 O O . GLU A 1 96 ? 16.339 9.119 -12.890 1.00 94.69 96 GLU A O 1
ATOM 733 N N . LEU A 1 97 ? 17.789 7.402 -13.074 1.00 94.25 97 LEU A N 1
ATOM 734 C CA . LEU A 1 97 ? 17.057 6.490 -12.198 1.00 94.25 97 LEU A CA 1
ATOM 735 C C . LEU A 1 97 ? 16.893 7.100 -10.801 1.00 94.25 97 LEU A C 1
ATOM 737 O O . LEU A 1 97 ? 15.771 7.215 -10.309 1.00 94.25 97 LEU A O 1
ATOM 741 N N . GLU A 1 98 ? 17.987 7.562 -10.191 1.00 96.19 98 GLU A N 1
ATOM 742 C CA . GLU A 1 98 ? 17.947 8.199 -8.872 1.00 96.19 98 GLU A CA 1
ATOM 743 C C . GLU A 1 98 ? 17.130 9.492 -8.879 1.00 96.19 98 GLU A C 1
ATOM 745 O O . GLU A 1 98 ? 16.366 9.756 -7.947 1.00 96.19 98 GLU A O 1
ATOM 750 N N . ARG A 1 99 ? 17.230 10.306 -9.935 1.00 97.00 99 ARG A N 1
ATOM 751 C CA . ARG A 1 99 ? 16.440 11.536 -10.061 1.00 97.00 99 ARG A CA 1
ATOM 752 C C . ARG A 1 99 ? 14.939 11.236 -10.067 1.00 97.00 99 ARG A C 1
ATOM 754 O O . ARG A 1 99 ? 14.188 11.890 -9.340 1.00 97.00 99 ARG A O 1
ATOM 761 N N . ARG A 1 100 ? 14.495 10.255 -10.860 1.00 96.81 100 ARG A N 1
ATOM 762 C CA . ARG A 1 100 ? 13.081 9.842 -10.947 1.00 96.81 100 ARG A CA 1
ATOM 763 C C . ARG A 1 100 ? 12.596 9.170 -9.670 1.00 96.81 100 ARG A C 1
ATOM 765 O O . ARG A 1 100 ? 11.496 9.464 -9.201 1.00 96.81 100 ARG A O 1
ATOM 772 N N . LEU A 1 101 ? 13.432 8.334 -9.063 1.00 96.81 101 LEU A N 1
ATOM 773 C CA . LEU A 1 101 ? 13.106 7.661 -7.814 1.00 96.81 101 LEU A CA 1
ATOM 774 C C . LEU A 1 101 ? 12.929 8.674 -6.678 1.00 96.81 101 LEU A C 1
ATOM 776 O O . LEU A 1 101 ? 11.925 8.644 -5.970 1.00 96.81 101 LEU A O 1
ATOM 780 N N . ASN A 1 102 ? 13.832 9.650 -6.562 1.00 98.00 102 ASN A N 1
ATOM 781 C CA . ASN A 1 102 ? 13.707 10.740 -5.594 1.00 98.00 102 ASN A CA 1
ATOM 782 C C . ASN A 1 102 ? 12.490 11.634 -5.862 1.00 98.00 102 ASN A C 1
ATOM 784 O O . ASN A 1 102 ? 11.838 12.082 -4.916 1.00 98.00 102 ASN A O 1
ATOM 788 N N . HIS A 1 103 ? 12.144 11.864 -7.131 1.00 98.12 103 HIS A N 1
ATOM 789 C CA . HIS A 1 103 ? 10.917 12.571 -7.489 1.00 98.12 103 HIS A CA 1
ATOM 790 C C . HIS A 1 103 ? 9.667 11.818 -7.009 1.00 98.12 103 HIS A C 1
ATOM 792 O O . HIS A 1 103 ? 8.830 12.406 -6.321 1.00 98.12 103 HIS A O 1
ATOM 798 N N . SER A 1 104 ? 9.592 10.513 -7.279 1.00 98.19 104 SER A N 1
ATOM 799 C CA . SER A 1 104 ? 8.492 9.643 -6.845 1.00 98.19 104 SER A CA 1
ATOM 800 C C . SER A 1 104 ? 8.375 9.592 -5.324 1.00 98.19 104 SER A C 1
ATOM 802 O O . SER A 1 104 ? 7.290 9.805 -4.781 1.00 98.19 104 SER A O 1
ATOM 804 N N . ARG A 1 105 ? 9.502 9.417 -4.615 1.00 98.62 105 ARG A N 1
ATOM 805 C CA . ARG A 1 105 ? 9.542 9.462 -3.145 1.00 98.62 105 ARG A CA 1
ATOM 806 C C . ARG A 1 105 ? 8.995 10.784 -2.610 1.00 98.62 105 ARG A C 1
ATOM 808 O O . ARG A 1 105 ? 8.183 10.788 -1.691 1.00 98.62 105 ARG A O 1
ATOM 815 N N . SER A 1 106 ? 9.416 11.902 -3.200 1.00 98.62 106 SER A N 1
ATOM 816 C CA . SER A 1 106 ? 8.981 13.239 -2.789 1.00 98.62 106 SER A CA 1
ATOM 817 C C . SER A 1 106 ? 7.473 13.430 -2.961 1.00 98.62 106 SER A C 1
ATOM 819 O O . SER A 1 106 ? 6.814 13.894 -2.031 1.00 98.62 106 SER A O 1
ATOM 821 N N . ILE A 1 107 ? 6.909 13.018 -4.103 1.00 98.69 107 ILE A N 1
ATOM 822 C CA . ILE A 1 107 ? 5.465 13.111 -4.357 1.00 98.69 107 ILE A CA 1
ATOM 823 C C . ILE A 1 107 ? 4.673 12.261 -3.360 1.00 98.69 107 ILE A C 1
ATOM 825 O O . ILE A 1 107 ? 3.706 12.753 -2.782 1.00 98.69 107 ILE A O 1
ATOM 829 N N . LEU A 1 108 ? 5.074 11.007 -3.133 1.00 98.69 108 LEU A N 1
ATOM 830 C CA . LEU A 1 108 ? 4.361 10.099 -2.228 1.00 98.69 108 LEU A CA 1
ATOM 831 C C . LEU A 1 108 ? 4.418 10.584 -0.773 1.00 98.69 108 LEU A C 1
ATOM 833 O O . LEU A 1 1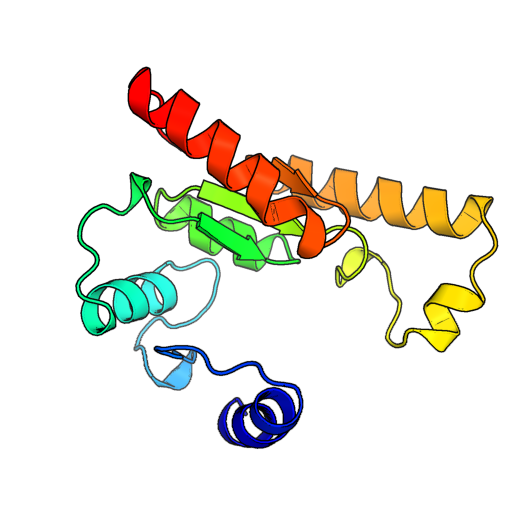08 ? 3.389 10.610 -0.097 1.00 98.69 108 LEU A O 1
ATOM 837 N N . SER A 1 109 ? 5.583 11.053 -0.319 1.00 98.56 109 SER A N 1
ATOM 838 C CA . SER A 1 109 ? 5.741 11.659 1.009 1.00 98.56 109 SER A CA 1
ATOM 839 C C . SER A 1 109 ? 4.873 12.911 1.171 1.00 98.56 109 SER A C 1
ATOM 841 O O . SER A 1 109 ? 4.164 13.049 2.164 1.00 98.56 109 SER A O 1
ATOM 843 N N . GLN A 1 110 ? 4.869 13.815 0.183 1.00 98.44 110 GLN A N 1
ATOM 844 C CA . GLN A 1 110 ? 4.015 15.014 0.202 1.00 98.44 110 GLN A CA 1
ATOM 845 C C . GLN A 1 110 ? 2.521 14.680 0.081 1.00 98.44 110 GLN A C 1
ATOM 847 O O . GLN A 1 110 ? 1.682 15.438 0.559 1.00 98.44 110 GLN A O 1
ATOM 852 N N . GLY A 1 111 ? 2.192 13.537 -0.523 1.00 97.81 111 GLY A N 1
ATOM 853 C CA . GLY A 1 111 ? 0.845 12.977 -0.598 1.00 97.81 111 GLY A CA 1
ATOM 854 C C . GLY A 1 111 ? 0.324 12.394 0.717 1.00 97.81 111 GLY A C 1
ATOM 855 O O . GLY A 1 111 ? -0.810 11.923 0.748 1.00 97.81 111 GLY A O 1
ATOM 856 N N . GLY A 1 112 ? 1.125 12.427 1.787 1.00 97.94 112 GLY A N 1
ATOM 857 C CA . GLY A 1 112 ? 0.739 11.975 3.121 1.00 97.94 112 GLY A CA 1
ATOM 858 C C . GLY A 1 112 ? 1.008 10.495 3.386 1.00 97.94 112 GLY A C 1
ATOM 859 O O . GLY A 1 112 ? 0.407 9.927 4.291 1.00 97.94 112 GLY A O 1
ATOM 860 N N . ALA A 1 113 ? 1.896 9.847 2.626 1.00 98.56 113 ALA A N 1
ATOM 861 C CA . ALA A 1 113 ? 2.363 8.516 2.998 1.00 98.56 113 ALA A CA 1
ATOM 862 C C . ALA A 1 113 ? 3.028 8.547 4.389 1.00 98.56 113 ALA A C 1
ATOM 864 O O . ALA A 1 113 ? 3.886 9.388 4.654 1.00 98.56 113 ALA A O 1
ATOM 865 N N . HIS A 1 114 ? 2.674 7.601 5.258 1.00 98.75 114 HIS A N 1
ATOM 866 C CA . HIS A 1 114 ? 3.344 7.417 6.549 1.00 98.75 114 HIS A CA 1
ATOM 867 C C . HIS A 1 114 ? 4.726 6.778 6.364 1.00 98.75 114 HIS A C 1
ATOM 869 O O . HIS A 1 114 ? 5.642 7.035 7.140 1.00 98.75 114 HIS A O 1
ATOM 875 N N . TYR A 1 115 ? 4.864 5.959 5.316 1.00 98.81 115 TYR A N 1
ATOM 876 C CA . TYR A 1 115 ? 6.115 5.356 4.873 1.00 98.81 115 TYR A CA 1
ATOM 877 C C . TYR A 1 115 ? 6.210 5.429 3.357 1.00 98.81 115 TYR A C 1
ATOM 879 O O . TYR A 1 115 ? 5.210 5.268 2.660 1.00 98.81 115 TYR A O 1
ATOM 887 N N . VAL A 1 116 ? 7.424 5.586 2.845 1.00 98.75 116 VAL A N 1
ATOM 888 C CA . VAL A 1 116 ? 7.721 5.390 1.429 1.00 98.75 116 VAL A CA 1
ATOM 889 C C . VAL A 1 116 ? 8.832 4.360 1.321 1.00 98.75 116 VAL A C 1
ATOM 891 O O . VAL A 1 116 ? 9.886 4.521 1.934 1.00 98.75 116 VAL A O 1
ATOM 894 N N . ILE A 1 117 ? 8.574 3.309 0.555 1.00 98.62 117 ILE A N 1
ATOM 895 C CA . ILE A 1 117 ? 9.520 2.240 0.242 1.00 98.62 117 ILE A CA 1
ATOM 896 C C . ILE A 1 117 ? 9.830 2.243 -1.247 1.00 98.62 117 ILE A C 1
ATOM 898 O O . ILE A 1 117 ? 9.031 2.715 -2.055 1.00 98.62 117 ILE A O 1
ATOM 902 N N . ASP A 1 118 ? 10.979 1.698 -1.629 1.00 96.56 118 ASP A N 1
ATOM 903 C CA . ASP A 1 118 ? 11.325 1.605 -3.043 1.00 96.56 118 ASP A CA 1
ATOM 904 C C . ASP A 1 118 ? 10.548 0.470 -3.700 1.00 96.56 118 ASP A C 1
ATOM 906 O O . ASP A 1 118 ? 9.926 0.675 -4.739 1.00 96.56 118 ASP A O 1
ATOM 910 N N . SER A 1 119 ? 10.530 -0.708 -3.074 1.00 95.69 119 SER A N 1
ATOM 911 C CA . SER A 1 119 ? 9.882 -1.907 -3.595 1.00 95.69 119 SER A CA 1
ATOM 912 C C . SER A 1 119 ? 8.925 -2.515 -2.577 1.00 95.69 119 SER A C 1
ATOM 914 O O . SER A 1 119 ? 9.130 -2.421 -1.371 1.00 95.69 119 SER A O 1
ATOM 916 N N . ILE A 1 120 ? 7.921 -3.254 -3.058 1.00 94.88 120 ILE A N 1
ATOM 917 C CA . ILE A 1 120 ? 7.037 -4.058 -2.201 1.00 94.88 120 ILE A CA 1
ATOM 918 C C . ILE A 1 120 ? 7.812 -5.074 -1.340 1.00 94.88 120 ILE A C 1
ATOM 920 O O . ILE A 1 120 ? 7.336 -5.486 -0.286 1.00 94.88 120 ILE A O 1
ATOM 924 N N . ALA A 1 121 ? 9.027 -5.448 -1.759 1.00 97.00 121 ALA A N 1
ATOM 925 C CA . ALA A 1 121 ? 9.921 -6.324 -1.005 1.00 97.00 121 ALA A CA 1
ATOM 926 C C . ALA A 1 121 ? 10.353 -5.740 0.354 1.00 97.00 121 ALA A C 1
ATOM 928 O O . ALA A 1 121 ? 10.699 -6.502 1.253 1.00 97.00 121 ALA A O 1
ATOM 929 N N . ASP A 1 122 ? 10.295 -4.416 0.518 1.00 98.12 122 ASP A N 1
ATOM 930 C CA . ASP A 1 122 ? 10.689 -3.720 1.747 1.00 98.12 122 ASP A CA 1
ATOM 931 C C . ASP A 1 122 ? 9.532 -3.624 2.762 1.00 98.12 122 ASP A C 1
ATOM 933 O O . ASP A 1 122 ? 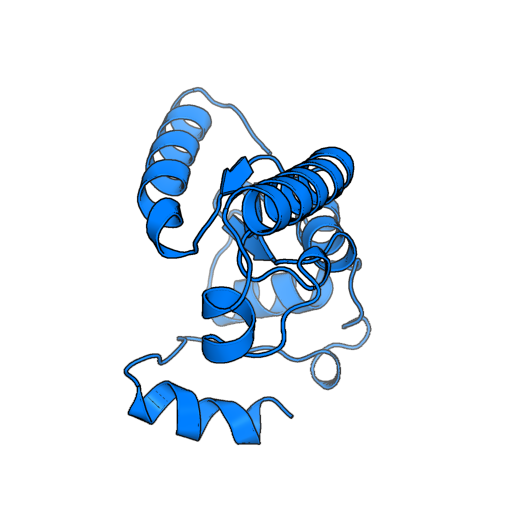9.735 -3.282 3.931 1.00 98.12 122 ASP A O 1
ATOM 937 N N . LEU A 1 123 ? 8.305 -3.963 2.342 1.00 98.44 123 LEU A N 1
ATOM 938 C CA . LEU A 1 123 ? 7.097 -3.881 3.165 1.00 98.44 123 LEU A CA 1
ATOM 939 C C . LEU A 1 123 ? 7.187 -4.647 4.502 1.00 98.44 123 LEU A C 1
ATOM 941 O O . LEU A 1 123 ? 6.695 -4.116 5.499 1.00 98.44 123 LEU A O 1
ATOM 945 N N . PRO A 1 124 ? 7.814 -5.840 4.603 1.00 98.62 124 PRO A N 1
ATOM 946 C CA . PRO A 1 124 ? 7.901 -6.555 5.879 1.00 98.62 124 PRO A CA 1
ATOM 947 C C . PRO A 1 124 ? 8.592 -5.761 7.002 1.00 98.62 124 PRO A C 1
ATOM 949 O O . PRO A 1 124 ? 8.194 -5.866 8.165 1.00 98.62 124 PRO A O 1
ATOM 952 N N . ALA A 1 125 ? 9.592 -4.934 6.675 1.00 98.56 125 ALA A N 1
ATOM 953 C CA . ALA A 1 125 ? 10.261 -4.084 7.661 1.00 98.56 125 ALA A CA 1
ATOM 954 C C . ALA A 1 125 ? 9.335 -2.961 8.155 1.00 98.56 125 ALA A C 1
ATOM 956 O O . ALA A 1 125 ? 9.274 -2.694 9.353 1.00 98.56 125 ALA A O 1
ATOM 957 N N . VAL A 1 126 ? 8.548 -2.370 7.249 1.00 98.69 126 VAL A N 1
ATOM 958 C CA . VAL A 1 126 ? 7.530 -1.363 7.588 1.00 98.69 126 VAL A CA 1
ATOM 959 C C . VAL A 1 126 ? 6.437 -1.954 8.476 1.00 98.69 126 VAL A C 1
ATOM 961 O O . VAL A 1 126 ? 6.068 -1.345 9.473 1.00 98.69 126 VAL A O 1
ATOM 964 N N . VAL A 1 127 ? 5.947 -3.160 8.170 1.00 98.75 127 VAL A N 1
ATOM 965 C CA . VAL A 1 127 ? 4.944 -3.845 9.008 1.00 98.75 127 VAL A CA 1
ATOM 966 C C . VAL A 1 127 ? 5.486 -4.110 10.415 1.00 98.75 127 VAL A C 1
ATOM 968 O O . VAL A 1 127 ? 4.757 -3.959 11.394 1.00 98.75 127 VAL A O 1
ATOM 971 N N . THR A 1 128 ? 6.767 -4.467 10.533 1.00 98.69 128 THR A N 1
ATOM 972 C CA . THR A 1 128 ? 7.419 -4.651 11.839 1.00 98.69 128 THR A CA 1
ATOM 973 C C . THR A 1 128 ? 7.411 -3.352 12.647 1.00 98.69 128 THR A C 1
ATOM 975 O O . THR A 1 128 ? 6.969 -3.358 13.793 1.00 98.69 128 THR A O 1
ATOM 978 N N . ASP A 1 129 ? 7.810 -2.233 12.039 1.00 98.75 129 ASP A N 1
ATOM 979 C CA . ASP A 1 129 ? 7.814 -0.923 12.702 1.00 98.75 129 ASP A CA 1
ATOM 980 C C . ASP A 1 129 ? 6.395 -0.445 13.061 1.00 98.75 129 ASP A C 1
ATOM 982 O O . ASP A 1 129 ? 6.160 0.024 14.173 1.00 98.75 129 ASP A O 1
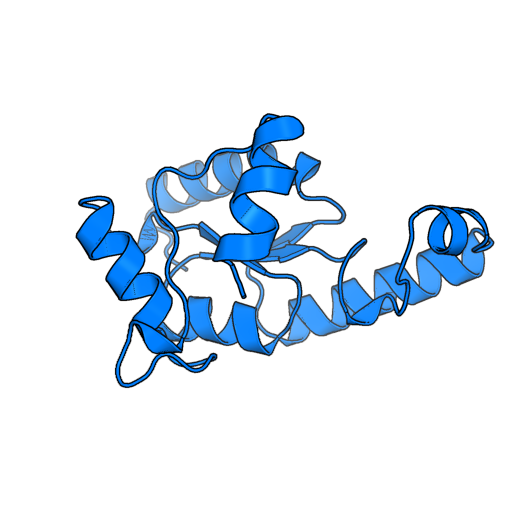ATOM 986 N N . ILE A 1 130 ? 5.409 -0.647 12.179 1.00 98.69 130 ILE A N 1
ATOM 987 C CA . ILE A 1 130 ? 3.996 -0.346 12.465 1.00 98.69 130 ILE A CA 1
ATOM 988 C C . ILE A 1 130 ? 3.513 -1.112 13.702 1.00 98.69 130 ILE A C 1
ATOM 990 O O . ILE A 1 130 ? 2.872 -0.525 14.573 1.00 98.69 130 ILE A O 1
ATOM 994 N N . ASN A 1 131 ? 3.847 -2.398 13.823 1.00 98.56 131 ASN A N 1
ATOM 995 C CA . ASN A 1 131 ? 3.472 -3.192 14.993 1.00 98.56 131 ASN A CA 1
ATOM 996 C C . ASN A 1 131 ? 4.098 -2.644 16.285 1.00 98.56 131 ASN A C 1
ATOM 998 O O . ASN A 1 131 ? 3.429 -2.594 17.319 1.00 98.56 131 ASN A O 1
ATOM 1002 N N . GLU A 1 132 ? 5.353 -2.193 16.239 1.00 98.62 132 GLU A N 1
ATOM 1003 C CA . GLU A 1 132 ? 6.010 -1.556 17.386 1.00 98.62 132 GLU A CA 1
ATOM 1004 C C . GLU A 1 132 ? 5.349 -0.223 17.758 1.00 98.62 132 GLU A C 1
ATOM 1006 O O . GLU A 1 132 ? 5.116 0.049 18.937 1.00 98.62 132 GLU A O 1
ATOM 1011 N N . ARG A 1 133 ? 4.997 0.597 16.763 1.00 98.56 133 ARG A N 1
ATOM 1012 C CA . ARG A 1 133 ? 4.287 1.871 16.948 1.00 98.56 133 ARG A CA 1
ATOM 1013 C C . ARG A 1 133 ? 2.904 1.663 17.562 1.00 98.56 133 ARG A C 1
ATOM 1015 O O . ARG A 1 133 ? 2.578 2.309 18.559 1.00 98.56 133 ARG A O 1
ATOM 1022 N N . LEU A 1 134 ? 2.134 0.703 17.048 1.00 98.19 134 LEU A N 1
ATOM 1023 C CA . LEU A 1 134 ? 0.834 0.316 17.604 1.00 98.19 134 LEU A CA 1
ATOM 1024 C C . LEU A 1 134 ? 0.964 -0.168 19.056 1.00 98.19 134 LEU A C 1
ATOM 1026 O O . LEU A 1 134 ? 0.167 0.221 19.908 1.00 98.19 134 LEU A O 1
ATOM 1030 N N . ALA A 1 135 ? 2.004 -0.945 19.382 1.00 98.19 135 ALA A N 1
ATOM 1031 C CA . ALA A 1 135 ? 2.272 -1.382 20.755 1.00 98.19 135 ALA A CA 1
ATOM 1032 C C . ALA A 1 135 ? 2.598 -0.215 21.712 1.00 98.19 135 ALA A C 1
ATOM 1034 O O . ALA A 1 135 ? 2.361 -0.323 22.917 1.00 98.19 135 ALA A O 1
ATOM 1035 N N . ARG A 1 136 ? 3.103 0.912 21.189 1.00 98.31 136 ARG A N 1
ATOM 1036 C CA . ARG A 1 136 ? 3.301 2.171 21.932 1.00 98.31 136 ARG A CA 1
ATOM 1037 C C . ARG A 1 136 ? 2.049 3.055 21.992 1.00 98.31 136 ARG A C 1
ATOM 1039 O O . ARG A 1 136 ? 2.090 4.110 22.621 1.00 98.31 136 ARG A O 1
ATOM 1046 N N . GLY A 1 137 ? 0.945 2.635 21.375 1.00 97.69 137 GLY A N 1
ATOM 1047 C CA . GLY A 1 137 ? -0.299 3.402 21.298 1.00 97.69 137 GLY A CA 1
ATOM 1048 C C . GLY A 1 137 ? -0.291 4.500 20.233 1.00 97.69 137 GLY A C 1
ATOM 1049 O O . GLY A 1 137 ? -1.170 5.361 20.254 1.00 97.69 137 GLY A O 1
ATOM 1050 N N . GLU A 1 138 ? 0.683 4.493 19.318 1.00 98.12 138 GLU A N 1
ATOM 1051 C CA . GLU A 1 138 ? 0.633 5.342 18.128 1.00 98.12 138 GLU A CA 1
ATOM 1052 C C . GLU A 1 138 ? -0.456 4.840 17.171 1.00 98.12 138 GLU A C 1
ATOM 1054 O O . GLU A 1 138 ? -0.789 3.656 17.145 1.00 98.12 138 GLU A O 1
ATOM 1059 N N . GLN A 1 139 ? -1.004 5.750 16.375 1.00 96.06 139 GLN A N 1
ATOM 1060 C CA . GLN A 1 139 ? -2.021 5.481 15.360 1.00 96.06 139 GLN A CA 1
ATOM 1061 C C . GLN A 1 139 ? -1.567 6.137 14.045 1.00 96.06 139 GLN A C 1
ATOM 1063 O O . GLN A 1 139 ? -0.685 7.004 14.111 1.00 96.06 139 GLN A O 1
ATOM 1068 N N . PRO A 1 140 ? -2.108 5.714 12.886 1.00 95.56 140 PRO A N 1
ATOM 1069 C CA . PRO A 1 140 ? -1.928 6.436 11.627 1.00 95.56 140 PRO A CA 1
ATOM 1070 C C . PRO A 1 140 ? -2.218 7.936 11.789 1.00 95.56 140 PRO A C 1
ATOM 1072 O O . PRO A 1 140 ? -3.280 8.265 12.372 1.00 95.56 140 PRO A O 1
#

InterPro domains:
  IPR023214 HAD superfamily [G3DSA:3.40.50.1000] (2-140)
  IPR036412 HAD-like superfamily [SSF56784] (2-130)
  IPR050155 HAD-like hydrolase superfamily [PTHR43434] (3-127)

pLDDT: mean 96.02, std 3.5, range [71.88, 98.88]

Radius of gyration: 16.0 Å; Cα contacts (8 Å, |Δi|>4): 203; chains: 1; bounding box: 44×33×42 Å

Sequence (140 aa):
MVDVFLPLVKKQGFVPDCDVTGDEVMNGVRPKPFMLYRNLEVLDVKDIQAVVKVDDTVVGLGEALSAGCWAVGVARYSNYMDVDSLEAESSLEGEELERRLNHSRSILSQGGAHYVIDSIADLPAVVTDINERLARGEQP

Secondary structure (DSSP, 8-state):
-HHHHHHHHHHTT---S----GGGSTT--TTSTHHHHHHHHHTT---GGG-EEEESSHHHHHHHHHHTSEEEEE-TTSGGG---SHHHHHTS-HHHHHHHHHHHHHHHHHTT-SEEESSGGGHHHHHHHHHHHHHTT---

Mean predicted aligned error: 3.02 Å

Solvent-accessible surface area (backbone atoms only — not comparable to full-atom values): 7776 Å² total; per-residue (Å²): 115,63,81,68,47,52,66,58,41,40,76,74,72,49,77,75,95,73,87,72,53,44,88,81,32,102,58,26,51,70,37,44,33,48,37,59,53,52,48,28,64,75,68,73,54,82,62,50,66,79,38,76,41,74,31,48,43,47,50,51,27,32,18,18,57,66,57,48,20,31,17,34,23,31,17,65,80,9,78,62,41,76,62,94,45,73,67,60,52,70,66,47,52,73,70,59,45,51,52,31,37,52,49,18,41,49,52,31,48,75,41,62,28,79,41,76,38,57,45,81,84,53,45,67,60,53,54,52,49,50,53,55,38,46,76,72,70,51,75,102

Foldseek 3Di:
DVVVCQVVVVVVVDHDPDAFALVNFPRSFFPDQGSVVVVCVSVVNDDQQLDEQEDQDLRSLSVNVNSQYAYEHAQQPHPQLVDDDPVSLVPDDPVNSVVSSVRSQVRSVVSPHPYYDNDPVCVVVVSVVSVVCVVVVHGD

Nearest PDB structures (foldseek):
  3iru-assembly1_A  TM=9.690E-01  e=2.213E-09  Oleispira antarctica
  1rdf-assembly5_D  TM=9.468E-01  e=1.553E-08  Bacillus cereus
  1sww-assembly1_B  TM=9.517E-01  e=1.492E-07  Bacillus cereus
  1rqn-assembly1_B  TM=9.502E-01  e=1.316E-07  Bacillus cereus
  2ioh-assembly1_A  TM=9.542E-01  e=4.625E-07  Bacillus cereus

Organism: NCBI:txid1093978